Protein AF-A0A6G3XLE8-F1 (afdb_monomer_lite)

Sequence (109 aa):
GYEGQGPDHSSARPERFLQMCAQDNMTVAMPTLPSNYFHLLRWQVHNPHHKPLIVFTPKSMLRLKAAASSIEEFTTGGFRPVIGDTSVKPENVRKVVFCAGKLFYDLDA

Radius of gyration: 15.46 Å; chains: 1; bounding box: 38×38×36 Å

pLDDT: mean 94.89, std 3.86, range [65.38, 98.5]

Foldseek 3Di:
DCDPPDDVPHDPPLVVVVVVDDPNQEAEAEDQAPLQVLQVVVCCVPPPPNHYYHYPDDDVSVPDPVRYDDPCSNVDDGHDRDDDDPPDDPVPDPDDDDDGHPVVVVVVD

Structure (mmCIF, N/CA/C/O backbone):
data_AF-A0A6G3XLE8-F1
#
_entry.id   AF-A0A6G3XLE8-F1
#
loop_
_atom_site.group_PDB
_atom_site.id
_atom_site.type_symbol
_atom_site.label_atom_id
_atom_site.label_alt_id
_atom_site.label_comp_id
_atom_site.label_asym_id
_atom_site.label_entity_id
_atom_site.label_seq_id
_atom_site.pdbx_PDB_ins_code
_atom_site.Cartn_x
_atom_site.Cartn_y
_atom_site.Cartn_z
_atom_site.occupancy
_atom_site.B_iso_or_equiv
_atom_site.auth_seq_id
_atom_site.auth_comp_id
_atom_site.auth_asym_id
_atom_site.auth_atom_id
_atom_site.pdbx_PDB_model_num
ATOM 1 N N . GLY A 1 1 ? 2.152 12.372 -0.545 1.00 86.94 1 GLY A N 1
ATOM 2 C CA . GLY A 1 1 ? 1.130 12.597 0.494 1.00 86.94 1 GLY A CA 1
ATOM 3 C C . GLY A 1 1 ? 0.872 14.080 0.653 1.00 86.94 1 GLY A C 1
ATOM 4 O O . GLY A 1 1 ? 1.829 14.821 0.863 1.00 86.94 1 GLY A O 1
ATOM 5 N N . TYR A 1 2 ? -0.391 14.494 0.548 1.00 92.56 2 TYR A N 1
ATOM 6 C CA . TYR A 1 2 ? -0.825 15.885 0.698 1.00 92.56 2 TYR A CA 1
ATOM 7 C C . TYR A 1 2 ? -0.901 16.249 2.183 1.00 92.56 2 TYR A C 1
ATOM 9 O O . TYR A 1 2 ? -1.753 15.761 2.917 1.00 92.56 2 TYR A O 1
ATOM 17 N N . GLU A 1 3 ? 0.062 17.047 2.637 1.00 91.94 3 GLU A N 1
ATOM 18 C CA . GLU A 1 3 ? 0.285 17.360 4.060 1.00 91.94 3 GLU A CA 1
ATOM 19 C C . GLU A 1 3 ? 0.599 18.854 4.259 1.00 91.94 3 GLU A C 1
ATOM 21 O O . GLU A 1 3 ? 1.283 19.226 5.205 1.00 91.94 3 GLU A O 1
ATOM 26 N N . GLY A 1 4 ? 0.170 19.714 3.327 1.00 92.56 4 GLY A N 1
ATOM 27 C CA . GLY A 1 4 ? 0.354 21.169 3.427 1.00 92.56 4 GLY A CA 1
ATOM 28 C C . GLY A 1 4 ? 1.764 21.691 3.122 1.00 92.56 4 GLY A C 1
ATOM 29 O O . GLY A 1 4 ? 2.025 22.866 3.330 1.00 92.56 4 GLY A O 1
ATOM 30 N N . GLN A 1 5 ? 2.671 20.863 2.594 1.00 95.56 5 GLN A N 1
ATOM 31 C CA . GLN A 1 5 ? 4.074 21.245 2.337 1.00 95.56 5 GLN A CA 1
ATOM 32 C C . GLN A 1 5 ? 4.322 21.864 0.943 1.00 95.56 5 GLN A C 1
ATOM 34 O O . GLN A 1 5 ? 5.461 21.991 0.498 1.00 95.56 5 GLN A O 1
ATOM 39 N N . GLY A 1 6 ? 3.261 22.236 0.225 1.00 95.19 6 GLY A N 1
ATOM 40 C CA . GLY A 1 6 ? 3.367 22.837 -1.107 1.00 95.19 6 GLY A CA 1
ATOM 41 C C . GLY A 1 6 ? 3.559 21.832 -2.259 1.00 95.19 6 GLY A C 1
ATOM 42 O O . GLY A 1 6 ? 3.515 20.612 -2.046 1.00 95.19 6 GLY A O 1
ATOM 43 N N . PRO A 1 7 ? 3.720 22.331 -3.500 1.00 95.31 7 PRO A N 1
ATOM 44 C CA . PRO A 1 7 ? 3.646 21.531 -4.729 1.00 95.31 7 PRO A CA 1
ATOM 45 C C . PRO A 1 7 ? 4.756 20.477 -4.851 1.00 95.31 7 PRO A C 1
ATOM 47 O O . PRO A 1 7 ? 4.467 19.331 -5.196 1.00 95.31 7 PRO A O 1
ATOM 50 N N . ASP A 1 8 ? 5.991 20.818 -4.479 1.00 95.88 8 ASP A N 1
ATOM 51 C CA . ASP A 1 8 ? 7.160 19.941 -4.668 1.00 95.88 8 ASP A CA 1
ATOM 52 C C . ASP A 1 8 ? 7.358 18.905 -3.549 1.00 95.88 8 ASP A C 1
ATOM 54 O O . ASP A 1 8 ? 8.239 18.055 -3.622 1.00 95.88 8 ASP A O 1
ATOM 58 N N . HIS A 1 9 ? 6.497 18.926 -2.527 1.00 96.12 9 HIS A N 1
ATOM 59 C CA . HIS A 1 9 ? 6.584 18.040 -1.359 1.00 96.12 9 HIS A CA 1
ATOM 60 C C . HIS A 1 9 ? 5.324 17.182 -1.169 1.00 96.12 9 HIS A C 1
ATOM 62 O O . HIS A 1 9 ? 5.173 16.512 -0.142 1.00 96.12 9 HIS A O 1
ATOM 68 N N . SER A 1 10 ? 4.393 17.196 -2.132 1.00 94.19 10 SER A N 1
ATOM 69 C CA . SER A 1 10 ? 3.060 16.593 -1.966 1.00 94.19 10 SER A CA 1
ATOM 70 C C . SER A 1 10 ? 2.806 15.376 -2.851 1.00 94.19 10 SER A C 1
ATOM 72 O O . SER A 1 10 ? 2.241 14.388 -2.367 1.00 94.19 10 SER A O 1
ATOM 74 N N . SER A 1 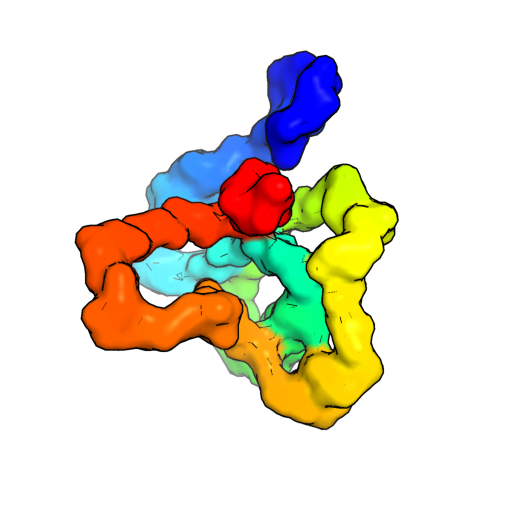11 ? 3.240 15.401 -4.113 1.00 96.31 11 SER A N 1
ATOM 75 C CA . SER A 1 11 ? 2.900 14.363 -5.091 1.00 96.31 11 SER A CA 1
ATOM 76 C C . SER A 1 11 ? 4.131 13.780 -5.778 1.00 96.31 11 SER A C 1
ATOM 78 O O . SER A 1 11 ? 4.930 14.502 -6.364 1.00 96.31 11 SER A O 1
ATOM 80 N N . ALA A 1 12 ? 4.221 12.450 -5.769 1.00 97.06 12 ALA A N 1
ATOM 81 C CA . ALA A 1 12 ? 5.144 11.685 -6.607 1.00 97.06 12 ALA A CA 1
ATOM 82 C C . ALA A 1 12 ? 4.542 11.367 -7.993 1.00 97.06 12 ALA A C 1
ATOM 84 O O . ALA A 1 12 ? 5.079 10.541 -8.725 1.00 97.06 12 ALA A O 1
ATOM 85 N N . ARG A 1 13 ? 3.425 12.020 -8.345 1.00 97.50 13 ARG A N 1
ATOM 86 C CA . ARG A 1 13 ? 2.721 11.899 -9.629 1.00 97.50 13 ARG A CA 1
ATOM 87 C C . ARG A 1 13 ? 2.293 10.460 -9.962 1.00 97.50 13 ARG A C 1
ATOM 89 O O . ARG A 1 13 ? 2.687 9.939 -11.010 1.00 97.50 13 ARG A O 1
ATOM 96 N N . PRO A 1 14 ? 1.516 9.789 -9.085 1.00 97.31 14 PRO A N 1
ATOM 97 C CA . PRO A 1 14 ? 1.070 8.416 -9.317 1.00 97.31 14 PRO A CA 1
ATOM 98 C C . PRO A 1 14 ? 0.329 8.225 -10.640 1.00 97.31 14 PRO A C 1
ATOM 100 O O . PRO A 1 14 ? 0.501 7.198 -11.291 1.00 97.31 14 PRO A O 1
ATOM 103 N N . GLU A 1 15 ? -0.408 9.239 -11.085 1.00 98.25 15 GLU A N 1
ATOM 104 C CA . GLU A 1 15 ? -1.095 9.269 -12.371 1.00 98.25 15 GLU A CA 1
ATOM 105 C C . GLU A 1 15 ? -0.158 9.004 -13.556 1.00 98.25 15 GLU A C 1
ATOM 107 O O . GLU A 1 15 ? -0.543 8.324 -14.504 1.00 98.25 15 GLU A O 1
ATOM 112 N N . ARG A 1 16 ? 1.097 9.468 -13.489 1.00 98.44 16 ARG A N 1
ATOM 113 C CA . ARG A 1 16 ? 2.078 9.274 -14.562 1.00 98.44 16 ARG A CA 1
ATOM 114 C C . ARG A 1 16 ? 2.557 7.829 -14.629 1.00 98.44 16 ARG A C 1
ATOM 116 O O . ARG A 1 16 ? 2.690 7.286 -15.717 1.00 98.44 16 ARG A O 1
ATOM 123 N N . PHE A 1 17 ? 2.806 7.204 -13.481 1.00 98.44 17 PHE A N 1
ATOM 124 C CA . PHE A 1 17 ? 3.209 5.797 -13.438 1.00 98.44 17 PHE A CA 1
ATOM 125 C C . PHE A 1 17 ? 2.073 4.880 -13.882 1.00 98.44 17 PHE A C 1
ATOM 127 O O . PHE A 1 17 ? 2.306 3.988 -14.687 1.00 98.44 17 PHE A O 1
ATOM 134 N N . LEU A 1 18 ? 0.843 5.165 -13.446 1.00 98.00 18 LEU A N 1
ATOM 135 C CA . LEU A 1 18 ? -0.346 4.433 -13.882 1.00 98.00 18 LEU A CA 1
ATOM 136 C C . LEU A 1 18 ? -0.586 4.565 -15.392 1.00 98.00 18 LEU A C 1
ATOM 138 O O . LEU A 1 18 ? -0.909 3.576 -16.038 1.00 98.00 18 LEU A O 1
ATOM 142 N N . GLN A 1 19 ? -0.370 5.747 -15.978 1.00 98.50 19 GLN A N 1
ATOM 143 C CA . GLN A 1 19 ? -0.468 5.934 -17.430 1.00 98.50 19 GLN A CA 1
ATOM 144 C C . GLN A 1 19 ? 0.580 5.121 -18.213 1.00 98.50 19 GLN A C 1
ATOM 146 O O . GLN A 1 19 ? 0.324 4.723 -19.345 1.00 98.50 19 GLN A O 1
ATOM 151 N N . MET A 1 20 ? 1.756 4.872 -17.627 1.00 98.25 20 MET A N 1
ATOM 152 C CA . MET A 1 20 ? 2.819 4.059 -18.233 1.00 98.25 20 MET A CA 1
ATOM 153 C C . MET A 1 20 ? 2.616 2.547 -18.042 1.00 98.25 20 MET A C 1
ATOM 155 O O . MET A 1 20 ? 3.360 1.758 -18.634 1.00 98.25 20 MET A O 1
ATOM 159 N N . CYS A 1 21 ? 1.648 2.121 -17.224 1.00 98.25 21 CYS A N 1
ATOM 160 C CA . CYS A 1 21 ? 1.339 0.707 -17.044 1.00 98.25 21 CYS A CA 1
ATOM 161 C C . CYS A 1 21 ? 0.708 0.130 -18.316 1.00 98.25 21 CYS A C 1
ATOM 163 O O . CYS A 1 21 ? -0.363 0.552 -18.746 1.00 98.25 21 CYS A O 1
ATOM 165 N N . ALA A 1 22 ? 1.356 -0.878 -18.892 1.00 97.94 22 ALA A N 1
ATOM 166 C CA . ALA A 1 22 ? 0.847 -1.632 -20.031 1.00 97.94 22 ALA A CA 1
ATOM 167 C C . ALA A 1 22 ? 1.447 -3.040 -20.025 1.00 97.94 22 ALA A C 1
ATOM 169 O O . ALA A 1 22 ? 2.611 -3.205 -19.669 1.00 97.94 22 ALA A O 1
ATOM 170 N N . GLN A 1 23 ? 0.671 -4.050 -20.434 1.00 96.19 23 GLN A N 1
ATOM 171 C CA . GLN A 1 23 ? 1.149 -5.435 -20.598 1.00 96.19 23 GLN A CA 1
ATOM 172 C C . GLN A 1 23 ? 1.899 -5.978 -19.364 1.00 96.19 23 GLN A C 1
ATOM 174 O O . GLN A 1 23 ? 2.957 -6.598 -19.479 1.00 96.19 23 GLN A O 1
ATOM 179 N N . ASP A 1 24 ? 1.376 -5.688 -18.168 1.00 94.50 24 ASP A N 1
ATOM 180 C CA . ASP A 1 24 ? 1.981 -6.051 -16.885 1.00 94.50 24 ASP A CA 1
ATOM 181 C C . ASP A 1 24 ? 3.455 -5.626 -16.754 1.00 94.50 24 ASP A C 1
ATOM 183 O O . ASP A 1 24 ? 4.243 -6.329 -16.129 1.00 94.50 24 ASP A O 1
ATOM 187 N N . ASN A 1 25 ? 3.875 -4.518 -17.369 1.00 97.06 25 ASN A N 1
ATOM 188 C CA . ASN A 1 25 ? 5.276 -4.091 -17.381 1.00 97.06 25 ASN A CA 1
ATOM 189 C C . ASN A 1 25 ? 5.819 -3.674 -16.004 1.00 97.06 25 ASN A C 1
ATOM 191 O O . ASN A 1 25 ? 7.028 -3.736 -15.802 1.00 97.06 25 ASN A O 1
ATOM 195 N N . MET A 1 26 ? 4.967 -3.262 -15.062 1.00 97.44 26 MET A N 1
ATOM 196 C CA . MET A 1 26 ? 5.359 -2.841 -13.714 1.00 97.44 26 MET A CA 1
ATOM 197 C C . MET A 1 26 ? 4.245 -3.075 -12.692 1.00 97.44 26 MET A C 1
ATOM 199 O O . MET A 1 26 ? 3.073 -3.182 -13.043 1.00 97.44 26 MET A O 1
ATOM 203 N N . THR A 1 27 ? 4.617 -3.099 -11.414 1.00 97.06 27 THR A N 1
ATOM 204 C CA . THR A 1 27 ? 3.682 -3.082 -10.282 1.00 97.06 27 THR A CA 1
ATOM 205 C C . THR A 1 27 ? 3.703 -1.709 -9.629 1.00 97.06 27 THR A C 1
ATOM 207 O O . THR A 1 27 ? 4.773 -1.183 -9.332 1.00 97.06 27 THR A O 1
ATOM 210 N N . VAL A 1 28 ? 2.529 -1.133 -9.380 1.00 98.00 28 VAL A N 1
ATOM 211 C CA . VAL A 1 28 ? 2.374 0.170 -8.723 1.00 98.00 28 VAL A CA 1
ATOM 212 C C . VAL A 1 28 ? 1.599 -0.026 -7.424 1.00 98.00 28 VAL A C 1
ATOM 214 O O . VAL A 1 28 ? 0.497 -0.567 -7.441 1.00 98.00 28 VAL A O 1
ATOM 217 N N . ALA A 1 29 ? 2.167 0.398 -6.295 1.00 97.44 29 ALA A N 1
ATOM 218 C CA . ALA A 1 29 ? 1.599 0.150 -4.974 1.00 97.44 29 ALA A CA 1
ATOM 219 C C . ALA A 1 29 ? 1.667 1.377 -4.055 1.00 97.44 29 ALA A C 1
ATOM 221 O O . ALA A 1 29 ? 2.605 2.176 -4.097 1.00 97.44 29 ALA A O 1
ATOM 222 N N . MET A 1 30 ? 0.675 1.498 -3.173 1.00 97.25 30 MET A N 1
ATOM 223 C CA . MET A 1 30 ? 0.597 2.542 -2.147 1.00 97.25 30 MET A CA 1
ATOM 224 C C . MET A 1 30 ? 0.188 1.914 -0.801 1.00 97.25 30 MET A C 1
ATOM 226 O O . MET A 1 30 ? -0.968 2.037 -0.389 1.00 97.25 30 MET A O 1
ATOM 230 N N . PRO A 1 31 ? 1.099 1.169 -0.143 1.00 96.50 31 PRO A N 1
ATOM 231 C CA . PRO A 1 31 ? 0.786 0.423 1.072 1.00 96.50 31 PRO A CA 1
ATOM 232 C C . PRO A 1 31 ? 0.445 1.356 2.244 1.00 96.50 31 PRO A C 1
ATOM 234 O O . PRO A 1 31 ? 1.071 2.399 2.436 1.00 96.50 31 PRO A O 1
ATOM 237 N N . THR A 1 32 ? -0.541 0.951 3.045 1.00 95.88 32 THR A N 1
ATOM 238 C CA . THR A 1 32 ? -1.046 1.689 4.218 1.00 95.88 32 THR A CA 1
ATOM 239 C C . THR A 1 32 ? -0.634 1.079 5.554 1.00 95.88 32 THR A C 1
ATOM 241 O O . THR A 1 32 ? -0.675 1.781 6.561 1.00 95.88 32 THR A O 1
ATOM 244 N N . LEU A 1 33 ? -0.217 -0.192 5.559 1.00 95.62 33 LEU A N 1
ATOM 245 C CA . LEU A 1 33 ? 0.230 -0.929 6.742 1.00 95.62 33 LEU A CA 1
ATOM 246 C C . LEU A 1 33 ? 1.705 -1.352 6.606 1.00 95.62 33 LEU A C 1
ATOM 248 O O . LEU A 1 33 ? 2.102 -1.816 5.528 1.00 95.62 33 LEU A O 1
ATOM 252 N N . PRO A 1 34 ? 2.507 -1.262 7.683 1.00 96.81 34 PRO A N 1
ATOM 253 C CA . PRO A 1 34 ? 3.878 -1.756 7.736 1.00 96.81 34 PRO A CA 1
ATOM 254 C C . PRO A 1 34 ? 3.995 -3.235 7.371 1.00 96.81 34 PRO A C 1
ATOM 256 O O . PRO A 1 34 ? 4.874 -3.588 6.584 1.00 96.81 34 PRO A O 1
ATOM 259 N N . SER A 1 35 ? 3.085 -4.085 7.865 1.00 97.06 35 SER A N 1
ATOM 260 C CA . SER A 1 35 ? 3.050 -5.513 7.516 1.00 97.06 35 SER A CA 1
ATOM 261 C C . SER A 1 35 ? 2.856 -5.724 6.016 1.00 97.06 35 SER A C 1
ATOM 263 O O . SER A 1 35 ? 3.555 -6.521 5.391 1.00 97.06 35 SER A O 1
ATOM 265 N N . ASN A 1 36 ? 1.967 -4.943 5.397 1.00 96.88 36 ASN A N 1
ATOM 266 C CA . ASN A 1 36 ? 1.710 -5.044 3.966 1.00 96.88 36 ASN A CA 1
ATOM 267 C C . ASN A 1 36 ? 2.917 -4.589 3.131 1.00 96.88 36 ASN A C 1
ATOM 269 O O . ASN A 1 36 ? 3.235 -5.209 2.119 1.00 96.88 36 ASN A O 1
ATOM 273 N N . TYR A 1 37 ? 3.621 -3.538 3.569 1.00 97.56 37 TYR A N 1
ATOM 274 C CA . TYR A 1 37 ? 4.852 -3.097 2.911 1.00 97.56 37 TYR A CA 1
ATOM 275 C C . TYR A 1 37 ? 5.977 -4.134 3.044 1.00 97.56 37 TYR A C 1
ATOM 277 O O . TYR A 1 37 ? 6.636 -4.447 2.056 1.00 97.56 37 TYR A O 1
ATOM 285 N N . PHE A 1 38 ? 6.148 -4.736 4.225 1.00 98.06 38 PHE A N 1
ATOM 286 C CA . PHE A 1 38 ? 7.089 -5.838 4.444 1.00 98.06 38 PHE A CA 1
ATOM 287 C C . PHE A 1 38 ? 6.832 -7.012 3.491 1.00 98.06 38 PHE A C 1
ATOM 289 O O . PHE A 1 38 ? 7.751 -7.479 2.812 1.00 98.06 38 PHE A O 1
ATOM 296 N N . HIS A 1 39 ? 5.579 -7.460 3.393 1.00 97.81 39 HIS A N 1
ATOM 297 C CA . HIS A 1 39 ? 5.220 -8.565 2.507 1.00 97.81 39 HIS A CA 1
ATOM 298 C C . HIS A 1 39 ? 5.373 -8.210 1.031 1.00 97.81 39 HIS A C 1
ATOM 300 O O . HIS A 1 39 ? 5.802 -9.059 0.256 1.00 97.81 39 HIS A O 1
ATOM 306 N N . LEU A 1 40 ? 5.092 -6.964 0.638 1.00 97.38 40 LEU A N 1
ATOM 307 C CA . LEU A 1 40 ? 5.294 -6.492 -0.732 1.00 97.38 40 LEU A CA 1
ATOM 308 C C . LEU A 1 40 ? 6.773 -6.546 -1.147 1.00 97.38 40 LEU A C 1
ATOM 310 O O . LEU A 1 40 ? 7.091 -6.996 -2.247 1.00 97.38 40 LEU A O 1
ATOM 314 N N . LEU A 1 41 ? 7.689 -6.130 -0.267 1.00 97.38 41 LEU A N 1
ATOM 315 C CA . LEU A 1 41 ? 9.128 -6.193 -0.544 1.00 97.38 41 LEU A CA 1
ATOM 316 C C . LEU A 1 41 ? 9.619 -7.640 -0.676 1.00 97.38 41 LEU A C 1
ATOM 318 O O . LEU A 1 41 ? 10.396 -7.955 -1.575 1.00 97.38 41 LEU A O 1
ATOM 322 N N . ARG A 1 42 ? 9.133 -8.543 0.182 1.00 96.94 42 ARG A N 1
ATOM 323 C CA . ARG A 1 42 ? 9.437 -9.980 0.087 1.00 96.94 42 ARG A CA 1
ATOM 324 C C . ARG A 1 42 ? 8.876 -10.587 -1.190 1.00 96.94 42 ARG A C 1
ATOM 326 O O . ARG A 1 42 ? 9.577 -11.335 -1.865 1.00 96.94 42 ARG A O 1
ATOM 333 N N . TRP A 1 43 ? 7.639 -10.238 -1.535 1.00 95.75 43 TRP A N 1
ATOM 334 C CA . TRP A 1 43 ? 7.009 -10.648 -2.782 1.00 95.75 43 TRP A CA 1
ATOM 335 C C . TRP A 1 43 ? 7.856 -10.231 -3.986 1.00 95.75 43 TRP A C 1
ATOM 337 O O . TRP A 1 43 ? 8.121 -11.071 -4.833 1.00 95.75 43 TRP A O 1
ATOM 347 N N . GLN A 1 44 ? 8.373 -8.999 -4.022 1.00 96.56 44 GLN A N 1
ATOM 348 C CA . GLN A 1 44 ? 9.229 -8.527 -5.115 1.00 96.56 44 GLN A CA 1
ATOM 349 C C . GLN A 1 44 ? 10.499 -9.374 -5.299 1.00 96.56 44 GLN A C 1
ATOM 351 O O . GLN A 1 44 ? 10.909 -9.629 -6.429 1.00 96.56 44 GLN A O 1
ATOM 356 N N . VAL A 1 45 ? 11.125 -9.808 -4.201 1.00 96.06 45 VAL A N 1
ATOM 357 C CA . VAL A 1 45 ? 12.339 -10.643 -4.240 1.00 96.06 45 VAL A CA 1
ATOM 358 C C . VAL A 1 45 ? 12.018 -12.082 -4.649 1.00 96.06 45 VAL A C 1
ATOM 360 O O . VAL A 1 45 ? 12.772 -12.689 -5.404 1.00 96.06 45 VAL A O 1
ATOM 363 N N . HIS A 1 46 ? 10.906 -12.631 -4.160 1.00 94.25 46 HIS A N 1
ATOM 364 C CA . HIS A 1 46 ? 10.502 -14.012 -4.431 1.00 94.25 46 HIS A CA 1
ATOM 365 C C . HIS A 1 46 ? 9.730 -14.190 -5.744 1.00 94.25 46 HIS A C 1
ATOM 367 O O . HIS A 1 46 ? 9.518 -15.324 -6.172 1.00 94.25 46 HIS A O 1
ATOM 373 N N . ASN A 1 47 ? 9.292 -13.105 -6.383 1.00 91.94 47 ASN A N 1
ATOM 374 C CA . ASN A 1 47 ? 8.587 -13.170 -7.653 1.00 91.94 47 ASN A CA 1
ATOM 375 C C . ASN A 1 47 ? 9.565 -13.587 -8.769 1.00 91.94 47 ASN A C 1
ATOM 377 O O . ASN A 1 47 ? 10.545 -12.874 -8.998 1.00 91.94 47 ASN A O 1
ATOM 381 N N . PRO A 1 48 ? 9.309 -14.692 -9.500 1.00 90.94 48 PRO A N 1
ATOM 382 C CA . PRO A 1 48 ? 10.165 -15.103 -10.616 1.00 90.94 48 PRO A CA 1
ATOM 383 C C . PRO A 1 48 ? 10.148 -14.093 -11.775 1.00 90.94 48 PRO A C 1
ATOM 385 O O . PRO A 1 48 ? 11.066 -14.055 -12.592 1.00 90.94 48 PRO A O 1
ATOM 388 N N . HIS A 1 49 ? 9.113 -13.254 -11.853 1.00 86.81 49 HIS A N 1
ATOM 389 C CA . HIS A 1 49 ? 9.007 -12.176 -12.825 1.00 86.81 49 HIS A CA 1
ATOM 390 C C . HIS A 1 49 ? 9.544 -10.878 -12.213 1.00 86.81 49 HIS A C 1
ATOM 392 O O . HIS A 1 49 ? 8.806 -10.110 -11.595 1.00 86.81 49 HIS A O 1
ATOM 398 N N . HIS A 1 50 ? 10.838 -10.620 -12.407 1.00 89.31 50 HIS A N 1
ATOM 399 C CA . HIS A 1 50 ? 11.531 -9.421 -11.922 1.00 89.31 50 HIS A CA 1
ATOM 400 C C . HIS A 1 50 ? 11.129 -8.161 -12.702 1.00 89.31 50 HIS A C 1
ATOM 402 O O . HIS A 1 50 ? 11.860 -7.659 -13.555 1.00 89.31 50 HIS A O 1
ATOM 408 N N . LYS A 1 51 ? 9.933 -7.652 -12.415 1.00 95.25 51 LYS A N 1
ATOM 409 C CA . LYS A 1 51 ? 9.383 -6.422 -12.994 1.00 95.25 51 LYS A CA 1
ATOM 410 C C . LYS A 1 51 ? 9.575 -5.248 -12.028 1.00 95.25 51 LYS A C 1
ATOM 412 O O . LYS A 1 51 ? 9.623 -5.478 -10.820 1.00 95.25 51 LYS A O 1
ATOM 417 N N . PRO A 1 52 ? 9.679 -3.997 -12.508 1.00 97.75 52 PRO A N 1
ATOM 418 C CA . PRO A 1 52 ? 9.762 -2.831 -11.637 1.00 97.75 52 PRO A CA 1
ATOM 419 C C . PRO A 1 52 ? 8.603 -2.758 -10.637 1.00 97.75 52 PRO A C 1
ATOM 421 O O . PRO A 1 52 ? 7.443 -2.963 -11.001 1.00 97.75 52 PRO A O 1
ATOM 424 N N . LEU A 1 53 ? 8.928 -2.406 -9.392 1.00 97.88 53 LEU A N 1
ATOM 425 C CA . LEU A 1 53 ? 7.967 -2.111 -8.335 1.00 97.88 53 LEU A CA 1
ATOM 426 C C . LEU A 1 53 ? 8.059 -0.627 -7.967 1.00 97.88 53 LEU A C 1
ATOM 428 O O . LEU A 1 53 ? 9.051 -0.174 -7.398 1.00 97.88 53 LEU A O 1
ATOM 432 N N . ILE A 1 54 ? 7.009 0.123 -8.285 1.00 98.31 54 ILE A N 1
ATOM 433 C CA . ILE A 1 54 ? 6.862 1.539 -7.958 1.00 98.31 54 ILE A CA 1
ATOM 434 C C . ILE A 1 54 ? 6.042 1.653 -6.675 1.00 98.31 54 ILE A C 1
ATOM 436 O O . ILE A 1 54 ? 4.850 1.346 -6.664 1.00 98.31 54 ILE A O 1
ATOM 440 N N . VAL A 1 55 ? 6.675 2.102 -5.590 1.00 97.88 55 VAL A N 1
ATOM 441 C CA . VAL A 1 55 ? 6.013 2.277 -4.290 1.00 97.88 55 VAL A CA 1
ATOM 442 C C . VAL A 1 55 ? 5.900 3.752 -3.943 1.00 97.88 55 VAL A C 1
ATOM 444 O O . VAL A 1 55 ? 6.902 4.456 -3.824 1.00 97.88 55 VAL A O 1
ATOM 447 N N . PHE A 1 56 ? 4.677 4.208 -3.693 1.00 97.38 56 PHE A N 1
ATOM 448 C CA . PHE A 1 56 ? 4.429 5.523 -3.112 1.00 97.38 56 PHE A CA 1
ATOM 449 C C . PHE A 1 56 ? 4.536 5.437 -1.595 1.00 97.38 56 PHE A C 1
ATOM 451 O O . PHE A 1 56 ? 3.578 5.090 -0.902 1.00 97.38 56 PHE A O 1
ATOM 458 N N . THR A 1 57 ? 5.733 5.715 -1.089 1.00 94.06 57 THR A N 1
ATOM 459 C CA . THR A 1 57 ? 6.057 5.553 0.326 1.00 94.06 57 THR A CA 1
ATOM 460 C C . THR A 1 57 ? 5.368 6.602 1.210 1.00 94.06 57 THR A C 1
ATOM 462 O O . THR A 1 57 ? 5.116 7.740 0.788 1.00 94.06 57 THR A O 1
ATOM 465 N N . PRO A 1 58 ? 5.023 6.231 2.455 1.00 90.81 58 PRO A N 1
ATOM 466 C CA . PRO A 1 58 ? 4.410 7.149 3.404 1.00 90.81 58 PRO A CA 1
ATOM 467 C C . PRO A 1 58 ? 5.359 8.257 3.867 1.00 90.81 58 PRO A C 1
ATOM 469 O O . PRO A 1 58 ? 6.571 8.073 3.924 1.00 90.81 58 PRO A O 1
ATOM 472 N N . LYS A 1 59 ? 4.775 9.386 4.293 1.00 92.94 59 LYS A N 1
ATOM 473 C CA . LYS A 1 59 ? 5.470 10.453 5.033 1.00 92.94 59 LYS A CA 1
ATOM 474 C C . LYS A 1 59 ? 4.984 10.512 6.482 1.00 92.94 59 LYS A C 1
ATOM 476 O O . LYS A 1 59 ? 5.600 9.908 7.352 1.00 92.94 59 LYS A O 1
ATOM 481 N N . SER A 1 60 ? 3.840 11.149 6.750 1.00 90.75 60 SER A N 1
ATOM 482 C CA . SER A 1 60 ? 3.262 11.212 8.108 1.00 90.75 60 SER A CA 1
ATOM 483 C C . SER A 1 60 ? 2.938 9.839 8.707 1.00 90.75 60 SER A C 1
ATOM 485 O O . SER A 1 60 ? 3.130 9.643 9.907 1.00 90.75 60 SER A O 1
ATOM 487 N N . MET A 1 61 ? 2.532 8.859 7.884 1.00 92.31 61 MET A N 1
ATOM 488 C CA . MET A 1 61 ? 2.194 7.516 8.382 1.00 92.31 61 MET A CA 1
ATOM 489 C C . MET A 1 61 ? 3.383 6.773 9.005 1.00 92.31 61 MET A C 1
ATOM 491 O O . MET A 1 61 ? 3.164 5.839 9.762 1.00 92.31 61 MET A O 1
ATOM 495 N N . LEU A 1 62 ? 4.628 7.217 8.779 1.00 93.62 62 LEU A N 1
ATOM 496 C CA . LEU A 1 62 ? 5.811 6.645 9.438 1.00 93.62 62 LEU A CA 1
ATOM 497 C C . LEU A 1 62 ? 5.765 6.757 10.971 1.00 93.62 62 LEU A C 1
ATOM 499 O O . LEU A 1 62 ? 6.508 6.062 11.656 1.00 93.62 62 LEU A O 1
ATOM 503 N N . ARG A 1 63 ? 4.933 7.653 11.513 1.00 93.25 63 ARG A N 1
ATOM 504 C CA . ARG A 1 63 ? 4.775 7.870 12.961 1.00 93.25 63 ARG A CA 1
ATOM 505 C C . ARG A 1 63 ? 3.319 7.776 13.426 1.00 93.25 63 ARG A C 1
ATOM 507 O O . ARG A 1 63 ? 3.036 8.043 14.592 1.00 93.25 63 ARG A O 1
ATOM 514 N N . LEU A 1 64 ? 2.391 7.435 12.531 1.00 93.31 64 LEU A N 1
ATOM 515 C CA . LEU A 1 64 ? 0.969 7.366 12.854 1.00 93.31 64 LEU A CA 1
ATOM 516 C C . LEU A 1 64 ? 0.678 6.068 13.613 1.00 93.31 64 LEU A C 1
ATOM 518 O O . LEU A 1 64 ? 0.829 4.985 13.059 1.00 93.31 64 LEU A O 1
ATOM 522 N N . LYS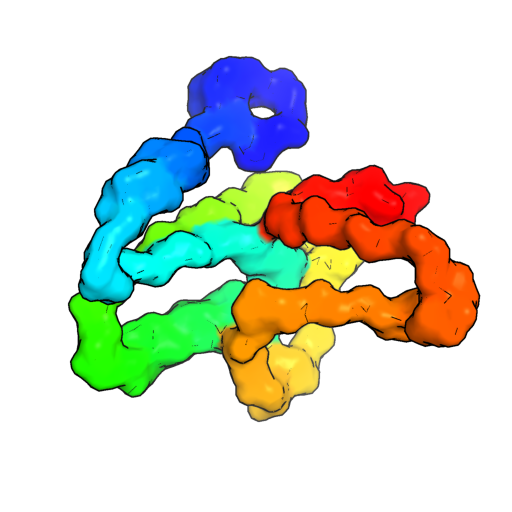 A 1 65 ? 0.214 6.171 14.865 1.00 92.56 65 LYS A N 1
ATOM 523 C CA . LYS A 1 65 ? -0.100 4.995 15.697 1.00 92.56 65 LYS A CA 1
ATOM 524 C C . LYS A 1 65 ? -1.190 4.107 15.093 1.00 92.56 65 LYS A C 1
ATOM 526 O O . LYS A 1 65 ? -1.081 2.892 15.187 1.00 92.56 65 LYS A O 1
ATOM 531 N N . ALA A 1 66 ? -2.195 4.704 14.449 1.00 91.62 66 ALA A N 1
ATOM 532 C CA . ALA A 1 66 ? -3.260 3.965 13.767 1.00 91.62 66 ALA A CA 1
ATOM 533 C C . ALA A 1 66 ? -2.737 3.103 12.604 1.00 91.62 66 ALA A C 1
ATOM 535 O O . ALA A 1 66 ? -3.365 2.116 12.249 1.00 91.62 66 ALA A O 1
ATOM 536 N N . ALA A 1 67 ? -1.567 3.440 12.050 1.00 92.44 67 ALA A N 1
ATOM 537 C CA . ALA A 1 67 ? -0.926 2.669 10.995 1.00 92.44 67 ALA A CA 1
ATOM 538 C C . ALA A 1 67 ? 0.027 1.588 11.520 1.00 92.44 67 ALA A C 1
ATOM 540 O O . ALA A 1 67 ? 0.815 1.057 10.747 1.00 92.44 67 ALA A O 1
ATOM 541 N N . ALA A 1 68 ? 0.031 1.276 12.818 1.00 94.50 68 ALA A N 1
ATOM 542 C CA . ALA A 1 68 ? 0.888 0.226 13.355 1.00 94.50 68 ALA A CA 1
ATOM 543 C C . ALA A 1 68 ? 0.363 -1.174 12.990 1.00 94.50 68 ALA A C 1
ATOM 545 O O . ALA A 1 68 ? -0.838 -1.427 13.009 1.00 94.50 68 ALA A O 1
ATOM 546 N N . SER A 1 69 ? 1.287 -2.093 12.717 1.00 95.5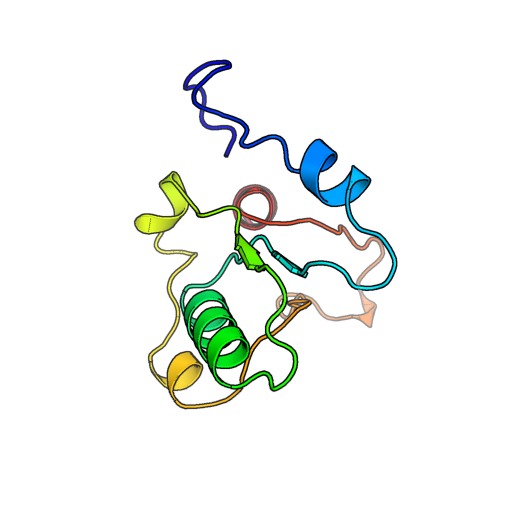0 69 SER A N 1
ATOM 547 C CA . SER A 1 69 ? 1.004 -3.517 12.514 1.00 95.50 69 SER A CA 1
ATOM 548 C C . SER A 1 69 ? 1.462 -4.328 13.718 1.00 95.50 69 SER A C 1
ATOM 550 O O . SER A 1 69 ? 2.504 -4.019 14.303 1.00 95.50 69 SER A O 1
ATOM 552 N N . SER A 1 70 ? 0.721 -5.380 14.067 1.00 95.50 70 SER A N 1
ATOM 553 C CA . SER A 1 70 ? 1.164 -6.344 15.078 1.00 95.50 70 SER A CA 1
ATOM 554 C C . SER A 1 70 ? 2.268 -7.249 14.520 1.00 95.50 70 SER A C 1
ATOM 556 O O . SER A 1 70 ? 2.432 -7.364 13.304 1.00 95.50 70 SER A O 1
ATOM 558 N N . ILE A 1 71 ? 3.041 -7.898 15.396 1.00 95.88 71 ILE A N 1
ATOM 559 C CA . ILE A 1 71 ? 4.151 -8.780 14.992 1.00 95.88 71 ILE A CA 1
ATOM 560 C C . ILE A 1 71 ? 3.628 -9.982 14.194 1.00 95.88 71 ILE A C 1
ATOM 562 O O . ILE A 1 71 ? 4.255 -10.414 13.226 1.00 95.88 71 ILE A O 1
ATOM 566 N N . GLU A 1 72 ? 2.458 -10.492 14.565 1.00 96.81 72 GLU A N 1
ATOM 567 C CA . GLU A 1 72 ? 1.810 -11.641 13.938 1.00 96.81 72 GLU A CA 1
ATOM 568 C C . GLU A 1 72 ? 1.505 -11.378 12.461 1.00 96.81 72 GLU A C 1
ATOM 570 O O . GLU A 1 72 ? 1.625 -12.287 11.642 1.00 96.81 72 GLU A O 1
ATOM 575 N N . GLU A 1 73 ? 1.192 -10.132 12.086 1.00 95.94 73 GLU A N 1
ATOM 576 C CA . GLU A 1 73 ? 0.970 -9.766 10.684 1.00 95.94 73 GLU A CA 1
ATOM 577 C C . GLU A 1 73 ? 2.241 -9.863 9.823 1.00 95.94 73 GLU A C 1
ATOM 579 O O . GLU A 1 73 ? 2.139 -9.893 8.599 1.00 95.94 73 GLU A O 1
ATOM 584 N N . PHE A 1 74 ? 3.440 -9.887 10.416 1.00 97.25 74 PHE A N 1
ATOM 585 C CA . PHE A 1 74 ? 4.701 -10.072 9.684 1.00 97.25 74 PHE A CA 1
ATOM 586 C C . PHE A 1 74 ? 5.081 -11.547 9.554 1.00 97.25 74 PHE A C 1
ATOM 588 O O . PHE A 1 74 ? 5.700 -11.942 8.565 1.00 97.25 74 PHE A O 1
ATOM 595 N N . THR A 1 75 ? 4.742 -12.361 10.553 1.00 95.75 75 THR A N 1
ATOM 596 C CA . THR A 1 75 ? 5.088 -13.790 10.590 1.00 95.75 75 THR A CA 1
ATOM 597 C C . THR A 1 75 ? 4.038 -14.665 9.916 1.00 95.75 75 THR A C 1
ATOM 599 O O . THR A 1 75 ? 4.355 -15.769 9.475 1.00 95.75 75 THR A O 1
ATOM 602 N N . THR A 1 76 ? 2.806 -14.171 9.798 1.00 91.81 76 THR A N 1
ATOM 603 C CA . THR A 1 76 ? 1.681 -14.864 9.171 1.00 91.81 76 THR A CA 1
ATOM 604 C C . THR A 1 76 ? 1.060 -14.015 8.061 1.00 91.81 76 THR A C 1
ATOM 606 O O . THR A 1 76 ? 1.147 -12.788 8.062 1.00 91.81 76 THR A O 1
ATOM 609 N N . GLY A 1 77 ? 0.439 -14.671 7.079 1.00 89.75 77 GLY A N 1
ATOM 610 C CA . GLY A 1 77 ? -0.198 -13.995 5.947 1.00 89.75 77 GLY A CA 1
ATOM 611 C C . GLY A 1 77 ? 0.766 -13.627 4.814 1.00 89.75 77 GLY A C 1
ATOM 612 O O . GLY A 1 77 ? 1.742 -14.329 4.553 1.00 89.75 77 GLY A O 1
ATOM 613 N N . GLY A 1 78 ? 0.444 -12.556 4.088 1.00 95.06 78 GLY A N 1
ATOM 614 C CA . GLY A 1 78 ? 1.176 -12.127 2.899 1.00 95.06 78 GLY A CA 1
ATOM 615 C C . GLY A 1 78 ? 0.715 -10.766 2.385 1.00 95.06 78 GLY A C 1
ATOM 616 O O . GLY A 1 78 ? -0.043 -10.056 3.049 1.00 95.06 78 GLY A O 1
ATOM 617 N N . PHE A 1 79 ? 1.177 -10.398 1.188 1.00 95.94 79 PHE A N 1
ATOM 618 C CA . PHE A 1 79 ? 0.806 -9.130 0.568 1.00 95.94 79 PHE A CA 1
ATOM 619 C C . PHE A 1 79 ? -0.694 -9.110 0.249 1.00 95.94 79 PHE A C 1
ATOM 621 O O . PHE A 1 79 ? -1.217 -10.003 -0.417 1.00 95.94 79 PHE A O 1
ATOM 628 N N . ARG A 1 80 ? -1.376 -8.068 0.725 1.00 96.00 80 ARG A N 1
ATOM 629 C CA . ARG A 1 80 ? -2.797 -7.796 0.514 1.00 96.00 80 ARG A CA 1
ATOM 630 C C . ARG A 1 80 ? -2.931 -6.666 -0.515 1.00 96.00 80 ARG A C 1
ATOM 632 O O . ARG A 1 80 ? -2.720 -5.506 -0.148 1.00 96.00 80 ARG A O 1
ATOM 639 N N . PRO A 1 81 ? -3.281 -6.961 -1.783 1.00 95.38 81 PRO A N 1
ATOM 640 C CA . PRO A 1 81 ? -3.481 -5.924 -2.799 1.00 95.38 81 PRO A CA 1
ATOM 641 C C . PRO A 1 81 ? -4.712 -5.052 -2.512 1.00 95.38 81 PRO A C 1
ATOM 643 O O . PRO A 1 81 ? -4.753 -3.896 -2.920 1.00 95.38 81 PRO A O 1
ATOM 646 N N . VAL A 1 82 ? -5.692 -5.592 -1.779 1.00 96.69 82 VAL A N 1
ATOM 647 C CA . VAL A 1 82 ? -6.872 -4.881 -1.277 1.00 96.69 82 VAL A CA 1
ATOM 648 C C . VAL A 1 82 ? -7.044 -5.233 0.198 1.00 96.69 82 VAL A C 1
ATOM 650 O O . VAL A 1 82 ? -6.951 -6.403 0.571 1.00 96.69 82 VAL A O 1
ATOM 653 N N . ILE A 1 83 ? -7.279 -4.224 1.034 1.00 95.44 83 ILE A N 1
ATOM 654 C CA . ILE A 1 83 ? -7.596 -4.387 2.457 1.00 95.44 83 ILE A CA 1
ATOM 655 C C . ILE A 1 83 ? -9.074 -4.034 2.621 1.00 95.44 83 ILE A C 1
ATOM 657 O O . ILE A 1 83 ? -9.491 -2.945 2.233 1.00 95.44 83 ILE A O 1
ATOM 661 N N . GLY A 1 84 ? -9.864 -4.985 3.120 1.00 94.69 84 GLY A N 1
ATOM 662 C CA . GLY A 1 84 ? -11.291 -4.795 3.367 1.00 94.69 84 GLY A CA 1
ATOM 663 C C . GLY A 1 84 ? -11.566 -4.103 4.699 1.00 94.69 84 GLY A C 1
ATOM 664 O O . GLY A 1 84 ? -10.715 -4.086 5.587 1.00 94.69 84 GLY A O 1
ATOM 665 N N . ASP A 1 85 ? -12.777 -3.573 4.831 1.00 93.94 85 ASP A N 1
ATOM 666 C CA . ASP A 1 85 ? -13.280 -2.998 6.074 1.00 93.94 85 ASP A CA 1
ATOM 667 C C . ASP A 1 85 ? -13.941 -4.091 6.928 1.00 93.94 85 ASP A C 1
ATOM 669 O O . ASP A 1 85 ? -14.885 -4.751 6.490 1.00 93.94 85 ASP A O 1
ATOM 673 N N . THR A 1 86 ? -13.421 -4.302 8.137 1.00 91.94 86 THR A N 1
ATOM 674 C CA . THR A 1 86 ? -13.959 -5.255 9.121 1.00 91.94 86 THR A CA 1
ATOM 675 C C . THR A 1 86 ? -14.682 -4.567 10.280 1.00 91.94 86 THR A C 1
ATOM 677 O O . THR A 1 86 ? -15.096 -5.240 11.222 1.00 91.94 86 THR A O 1
ATOM 680 N N . SER A 1 87 ? -14.801 -3.237 10.254 1.00 92.19 87 SER A N 1
ATOM 681 C CA . SER A 1 87 ? -15.426 -2.443 11.318 1.00 92.19 87 SER A CA 1
ATOM 682 C C . SER A 1 87 ? -16.957 -2.461 11.253 1.00 92.19 87 SER A C 1
ATOM 684 O O . SER A 1 87 ? -17.628 -2.265 12.267 1.00 92.19 87 SER A O 1
ATOM 686 N N . VAL A 1 88 ? -17.523 -2.750 10.077 1.00 94.06 88 VAL A N 1
ATOM 687 C CA . VAL A 1 88 ? -18.966 -2.745 9.823 1.00 94.06 88 VAL A CA 1
ATOM 688 C C . VAL A 1 88 ? -19.476 -4.100 9.347 1.00 94.06 88 VAL A C 1
ATOM 690 O O . VAL A 1 88 ? -18.778 -4.877 8.698 1.00 94.06 88 VAL A O 1
ATOM 693 N N . LYS A 1 89 ? -20.747 -4.376 9.645 1.00 95.38 89 LYS A N 1
ATOM 694 C CA . LYS A 1 89 ? -21.454 -5.546 9.120 1.00 95.38 89 LYS A CA 1
ATOM 695 C C . LYS A 1 89 ? -21.810 -5.328 7.643 1.00 95.38 89 LYS A C 1
ATOM 697 O O . LYS A 1 89 ? -22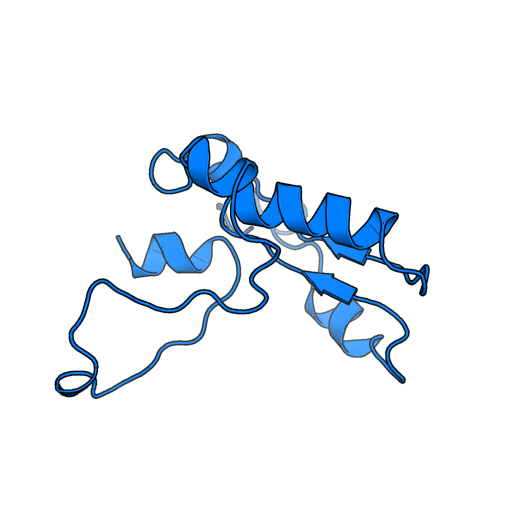.498 -4.339 7.364 1.00 95.38 89 LYS A O 1
ATOM 702 N N . PRO A 1 90 ? -21.400 -6.213 6.715 1.00 95.94 90 PRO A N 1
ATOM 703 C CA . PRO A 1 90 ? -21.624 -6.031 5.280 1.00 95.94 90 PRO A CA 1
ATOM 704 C C . PRO A 1 90 ? -23.084 -5.759 4.895 1.00 95.94 90 PRO A C 1
ATOM 706 O O . PRO A 1 90 ? -23.347 -4.939 4.020 1.00 95.94 90 PRO A O 1
ATOM 709 N N . GLU A 1 91 ? -24.041 -6.382 5.583 1.00 96.94 91 GLU A N 1
ATOM 710 C CA . GLU A 1 91 ? -25.480 -6.227 5.341 1.00 96.94 91 GLU A CA 1
ATOM 711 C C . GLU A 1 91 ? -26.013 -4.805 5.591 1.00 96.94 91 GLU A C 1
ATOM 713 O O . GLU A 1 91 ? -27.048 -4.426 5.045 1.00 96.94 91 GLU A O 1
ATOM 718 N N . ASN A 1 92 ? -25.300 -3.999 6.381 1.00 96.81 92 ASN A N 1
ATOM 719 C CA . ASN A 1 92 ? -25.688 -2.625 6.701 1.00 96.81 92 ASN A CA 1
ATOM 720 C C . ASN A 1 92 ? -25.051 -1.591 5.756 1.00 96.81 92 ASN A C 1
ATOM 722 O O . ASN A 1 92 ? -25.369 -0.401 5.833 1.00 96.81 92 ASN A O 1
ATOM 726 N N . VAL A 1 93 ? -24.144 -2.017 4.871 1.00 97.00 93 VAL A N 1
ATOM 727 C CA . VAL A 1 93 ? -23.377 -1.117 4.005 1.00 97.00 93 VAL A CA 1
ATOM 728 C C . VAL A 1 93 ? -24.226 -0.674 2.814 1.00 97.00 93 VAL A C 1
ATOM 730 O O . VAL A 1 93 ? -24.657 -1.477 1.994 1.00 97.00 93 VAL A O 1
ATOM 733 N N . ARG A 1 94 ? -24.428 0.643 2.675 1.00 97.75 94 ARG A N 1
ATOM 734 C CA . ARG A 1 94 ? -25.105 1.253 1.508 1.00 97.75 94 ARG A CA 1
ATOM 735 C C . ARG A 1 94 ? -24.155 1.881 0.493 1.00 97.75 94 ARG A C 1
ATOM 737 O O . ARG A 1 94 ? -24.563 2.171 -0.628 1.00 97.75 94 ARG A O 1
ATOM 744 N N . LYS A 1 95 ? -22.915 2.159 0.891 1.00 96.75 95 LYS A N 1
ATOM 745 C CA . LYS A 1 95 ? -21.913 2.832 0.063 1.00 96.75 95 LYS A CA 1
ATOM 746 C C . LYS A 1 95 ? -20.539 2.272 0.389 1.00 96.75 95 LYS A C 1
ATOM 748 O O . LYS A 1 95 ? -20.181 2.193 1.557 1.00 96.75 95 LYS A O 1
ATOM 753 N N . VAL A 1 96 ? -19.784 1.943 -0.652 1.00 95.56 96 VAL A N 1
ATOM 754 C CA . VAL A 1 96 ? -18.383 1.528 -0.550 1.00 95.56 96 VAL A CA 1
ATOM 755 C C . VAL A 1 96 ? -17.514 2.667 -1.063 1.00 95.56 96 VAL A C 1
ATOM 757 O O . VAL A 1 96 ? -17.746 3.177 -2.161 1.00 95.56 96 VAL A O 1
ATOM 760 N N . VAL A 1 97 ? -16.531 3.078 -0.266 1.00 96.06 97 VAL A N 1
ATOM 761 C CA . VAL A 1 97 ? -15.551 4.098 -0.649 1.00 96.06 97 VAL A CA 1
ATOM 762 C C . VAL A 1 97 ? -14.218 3.409 -0.891 1.00 96.06 97 VAL A C 1
ATOM 764 O O . VAL A 1 97 ? -13.599 2.890 0.032 1.00 96.06 97 VAL A O 1
ATOM 767 N N . PHE A 1 98 ? -13.768 3.414 -2.142 1.00 97.12 98 PHE A N 1
ATOM 768 C CA . PHE A 1 98 ? -12.417 2.981 -2.474 1.00 97.12 98 PHE A CA 1
ATOM 769 C C . PHE A 1 98 ? -11.445 4.134 -2.242 1.00 97.12 98 PHE A C 1
ATOM 771 O O . PHE A 1 98 ? -11.678 5.260 -2.681 1.00 97.12 98 PHE A O 1
ATOM 778 N N . CYS A 1 99 ? -10.336 3.844 -1.574 1.00 96.31 99 CYS A N 1
ATOM 779 C CA . CYS A 1 99 ? -9.247 4.787 -1.374 1.00 96.31 99 CYS A CA 1
ATOM 780 C C . CYS A 1 99 ? -7.900 4.058 -1.445 1.00 96.31 99 CYS A C 1
ATOM 782 O O . CYS A 1 99 ? -7.838 2.829 -1.431 1.00 96.31 99 CYS A O 1
ATOM 784 N N . ALA A 1 100 ? -6.815 4.823 -1.551 1.00 95.44 100 ALA A N 1
ATOM 785 C CA . ALA A 1 100 ? -5.456 4.298 -1.544 1.00 95.44 100 ALA A CA 1
ATOM 786 C C . ALA A 1 100 ? -4.540 5.199 -0.709 1.00 95.44 100 ALA A C 1
ATOM 788 O O . ALA A 1 100 ? -4.667 6.427 -0.716 1.00 95.44 100 ALA A O 1
ATOM 789 N N . GLY A 1 101 ? -3.590 4.577 -0.010 1.00 94.12 101 GLY A N 1
ATOM 790 C CA . GLY A 1 101 ? -2.622 5.276 0.827 1.00 94.12 101 GLY A CA 1
ATOM 791 C C . GLY A 1 101 ? -3.246 6.004 2.015 1.00 94.12 101 GLY A C 1
ATOM 792 O O . GLY A 1 101 ? -4.265 5.594 2.562 1.00 94.12 101 GLY A O 1
ATOM 793 N N . LYS A 1 102 ? -2.598 7.102 2.418 1.00 93.12 102 LYS A N 1
ATOM 794 C CA . LYS A 1 102 ? -2.911 7.846 3.647 1.00 93.12 102 LYS A CA 1
ATOM 795 C C . LYS A 1 102 ? -4.383 8.241 3.784 1.00 93.12 102 LYS A C 1
ATOM 797 O O . LYS A 1 102 ? -4.872 8.228 4.905 1.00 93.12 102 LYS A O 1
ATOM 802 N N . LEU A 1 103 ? -5.063 8.549 2.676 1.00 93.38 103 LEU A N 1
ATOM 803 C CA . LEU A 1 103 ? -6.450 9.022 2.685 1.00 93.38 103 LEU A CA 1
ATOM 804 C C . LEU A 1 103 ? -7.386 8.090 3.469 1.00 93.38 103 LEU A C 1
ATOM 806 O O . LEU A 1 103 ? -8.340 8.573 4.058 1.00 93.38 103 LEU A O 1
ATOM 810 N N . PHE A 1 104 ? -7.086 6.788 3.529 1.00 94.81 104 PHE A N 1
ATOM 811 C CA . PHE A 1 104 ? -7.801 5.847 4.390 1.00 94.81 104 PHE A CA 1
ATOM 812 C C . PHE A 1 104 ? -7.900 6.336 5.844 1.00 94.81 104 PHE A C 1
ATOM 814 O O . PHE A 1 104 ? -8.994 6.421 6.382 1.00 94.81 104 PHE A O 1
ATOM 821 N N . TYR A 1 105 ? -6.781 6.736 6.450 1.00 93.19 105 TYR A N 1
ATOM 822 C CA . TYR A 1 105 ? -6.752 7.195 7.842 1.00 93.19 105 TYR A CA 1
ATOM 823 C C . TYR A 1 105 ? -7.420 8.557 8.0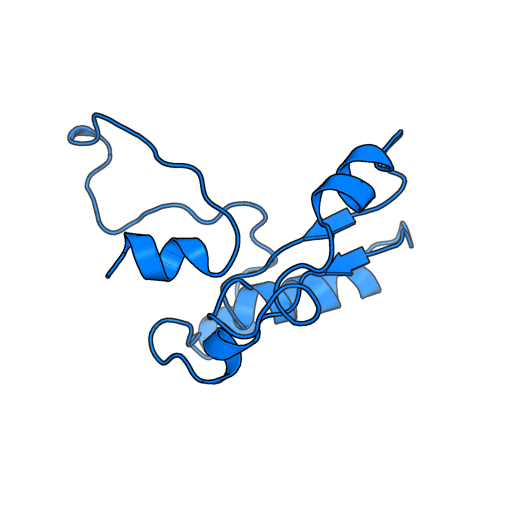39 1.00 93.19 105 TYR A C 1
ATOM 825 O O . TYR A 1 105 ? -7.814 8.875 9.152 1.00 93.19 105 TYR A O 1
ATOM 833 N N . ASP A 1 106 ? -7.533 9.361 6.980 1.00 91.62 106 ASP A N 1
ATOM 834 C CA . ASP A 1 106 ? -8.273 10.624 7.029 1.00 91.62 106 ASP A CA 1
ATOM 835 C C . ASP A 1 106 ? -9.798 10.387 6.898 1.00 91.62 106 ASP A C 1
ATOM 837 O O . ASP A 1 106 ? -10.577 11.254 7.276 1.00 91.62 106 ASP A O 1
ATOM 841 N N . LEU A 1 107 ? -10.225 9.241 6.343 1.00 91.69 107 LEU A N 1
ATOM 842 C CA . LEU A 1 107 ? -11.633 8.828 6.218 1.00 91.69 107 LEU A CA 1
ATOM 843 C C . LEU A 1 107 ? -12.133 8.023 7.425 1.00 91.69 107 LEU A C 1
ATOM 845 O O . LEU A 1 107 ? -13.327 8.046 7.708 1.00 91.69 107 LEU A O 1
ATOM 849 N N . ASP A 1 108 ? -11.236 7.271 8.062 1.00 85.94 108 ASP A N 1
ATOM 850 C CA . ASP A 1 108 ? -11.512 6.437 9.238 1.00 85.94 108 ASP A CA 1
ATOM 851 C C . ASP A 1 108 ? -11.531 7.245 10.553 1.00 85.94 108 ASP A C 1
ATOM 853 O O . ASP A 1 108 ? -12.127 6.812 11.537 1.00 85.94 108 ASP A O 1
ATOM 857 N N . ALA A 1 109 ? -10.880 8.417 10.566 1.00 65.38 109 ALA A N 1
ATOM 858 C CA . ALA A 1 109 ? -10.852 9.354 11.695 1.00 65.38 109 ALA A CA 1
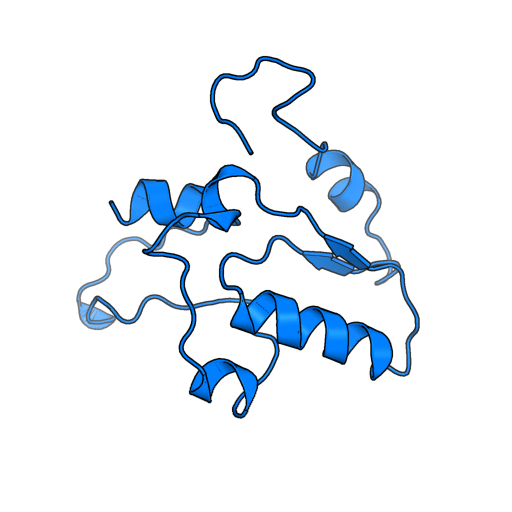ATOM 859 C C . ALA A 1 109 ? -12.168 10.132 11.860 1.00 65.38 109 ALA A C 1
ATOM 861 O O . ALA A 1 109 ? -12.556 10.355 13.032 1.00 65.38 109 ALA A O 1
#

Secondary structure (DSSP, 8-state):
--SSS-GGGT---HHHHHHH--TT--EEE---SHHHHHHHHHHHHH-SS---EEE---SGGGG-GGG---THHHHS----SS----SS-GGG--------TTHHHHHH-

InterPro domains:
  IPR005475 Transketolase-like, pyrimidine-binding domain [PF02779] (1-63)
  IPR011603 2-oxoglutarate dehydrogenase E1 component [PTHR23152] (1-108)
  IPR029061 Thiamin diphosphate-binding fold [SSF52518] (1-70)
  IPR031717 2-oxoglutarate dehydrogenase E1 component/KDG, C-terminal [PF16870] (69-107)
  IPR042179 Multifunctional 2-oxoglutarate metabolism enzyme, C-terminal domain superfamily [G3DSA:3.40.50.11610] (1-108)

Organism: NCBI:txid2706086